Protein AF-A0A7Y0SMA1-F1 (afdb_monomer_lite)

InterPro domains:
  IPR014748 Enoyl-CoA hydratase, C-terminal [G3DSA:1.10.12.10] (2-64)
  IPR029045 ClpP/crotonase-like domain superfamily [SSF52096] (1-57)
  IPR051683 Enoyl-CoA Hydratase/Isomerase Domain-Containing Protein [PTHR42964] (1-60)

Sequence (64 aa):
NSPDAMRKAKTLCHQCHQNPIDQQLIHYTSKLIADIRVSPQGQDGLQAFLEKRSPSWVTKSQDK

Organism: Vibrio parahaemolyticus (NCBI:txid670)

Radius of gyration: 14.92 Å; chains: 1; bounding box: 26×19×48 Å

pLDDT: mean 92.68, std 13.78, range [35.19, 98.44]

Foldseek 3Di:
DDPVVVVLVVVLVVVPVVDDPDPVNVVVVVVSVVVCCPDPQNVQVVVCVVVVHDGPRPDPPDDD

Secondary structure (DSSP, 8-state):
--HHHHHHHHHHHHHHHHS-SSHHHHHHHHHHHHHHHHSHHHHHHHHHHHTTS--TT-------

Structure (mmCIF, N/CA/C/O backbone):
data_AF-A0A7Y0SMA1-F1
#
_entry.id   AF-A0A7Y0SMA1-F1
#
loop_
_atom_site.group_PDB
_atom_site.id
_atom_site.type_symbol
_atom_site.label_atom_id
_atom_site.label_alt_id
_atom_site.label_comp_id
_atom_site.label_asym_id
_atom_site.label_entity_id
_atom_site.label_seq_id
_atom_site.pdbx_PDB_ins_code
_atom_site.Cartn_x
_atom_site.Cartn_y
_atom_site.Cartn_z
_atom_site.occupancy
_atom_site.B_iso_or_equiv
_atom_site.auth_seq_id
_atom_site.auth_comp_id
_atom_site.auth_asym_id
_atom_site.auth_atom_id
_atom_site.pdbx_PDB_model_num
ATOM 1 N N . ASN A 1 1 ? 1.221 -2.298 12.310 1.00 83.50 1 ASN A N 1
ATOM 2 C CA . ASN A 1 1 ? 1.143 -2.612 10.864 1.00 83.50 1 ASN A CA 1
ATOM 3 C C . ASN A 1 1 ? 0.074 -3.653 10.622 1.00 83.50 1 ASN A C 1
ATOM 5 O O . ASN A 1 1 ? 0.017 -4.606 11.391 1.00 83.50 1 ASN A O 1
ATOM 9 N N . SER A 1 2 ? -0.769 -3.475 9.604 1.00 92.75 2 SER A N 1
ATOM 10 C CA . SER A 1 2 ? -1.747 -4.507 9.255 1.00 92.75 2 SER A CA 1
ATOM 11 C C . SER A 1 2 ? -1.034 -5.742 8.670 1.00 92.75 2 SER A C 1
ATOM 13 O O . SER A 1 2 ? -0.004 -5.586 7.997 1.00 92.75 2 SER A O 1
ATOM 15 N N . PRO A 1 3 ? -1.522 -6.973 8.924 1.00 95.38 3 PRO A N 1
ATOM 16 C CA . PRO A 1 3 ? -0.885 -8.181 8.400 1.00 95.38 3 PRO A CA 1
ATOM 17 C C . PRO A 1 3 ? -0.788 -8.203 6.870 1.00 95.38 3 PRO A C 1
ATOM 19 O O . PRO A 1 3 ? 0.218 -8.658 6.324 1.00 95.38 3 PRO A O 1
ATOM 22 N N . ASP A 1 4 ? -1.805 -7.691 6.169 1.00 95.12 4 ASP A N 1
ATOM 23 C CA . ASP A 1 4 ? -1.814 -7.677 4.705 1.00 95.12 4 ASP A CA 1
ATOM 24 C C . ASP A 1 4 ? -0.839 -6.652 4.127 1.00 95.12 4 ASP A C 1
ATOM 26 O O . ASP A 1 4 ? -0.084 -6.977 3.209 1.00 95.12 4 ASP A O 1
ATOM 30 N N . ALA A 1 5 ? -0.758 -5.457 4.725 1.00 95.12 5 ALA A N 1
ATOM 31 C CA . ALA A 1 5 ? 0.224 -4.455 4.321 1.00 95.12 5 ALA A CA 1
ATOM 32 C C . ALA A 1 5 ? 1.654 -4.997 4.447 1.00 95.12 5 ALA A C 1
ATOM 34 O O . ALA A 1 5 ? 2.480 -4.765 3.567 1.00 95.12 5 ALA A O 1
ATOM 35 N N . MET A 1 6 ? 1.944 -5.775 5.497 1.00 97.12 6 MET A N 1
ATOM 36 C CA . MET A 1 6 ? 3.274 -6.361 5.678 1.00 97.12 6 MET A CA 1
ATOM 37 C C . MET A 1 6 ? 3.619 -7.438 4.664 1.00 97.12 6 MET A C 1
ATOM 39 O O . MET A 1 6 ? 4.750 -7.461 4.177 1.00 97.12 6 MET A O 1
ATOM 43 N N . ARG A 1 7 ? 2.666 -8.301 4.300 1.00 97.44 7 ARG A N 1
ATOM 44 C CA . ARG A 1 7 ? 2.885 -9.266 3.216 1.00 97.44 7 ARG A CA 1
ATOM 45 C C . ARG A 1 7 ? 3.147 -8.551 1.895 1.00 97.44 7 ARG A C 1
ATOM 47 O O . ARG A 1 7 ? 4.162 -8.817 1.260 1.00 97.44 7 ARG A O 1
ATOM 54 N N . LYS A 1 8 ? 2.285 -7.600 1.527 1.00 97.38 8 LYS A N 1
ATOM 55 C CA . LYS A 1 8 ? 2.402 -6.861 0.264 1.00 97.38 8 LYS A CA 1
ATOM 56 C C . LYS A 1 8 ? 3.691 -6.048 0.180 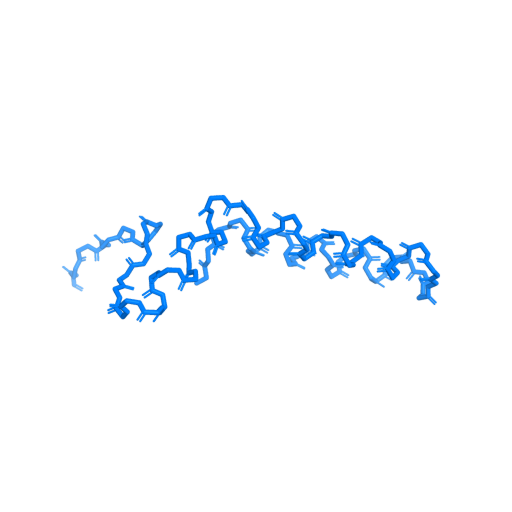1.00 97.38 8 LYS A C 1
ATOM 58 O O . LYS A 1 8 ? 4.315 -6.043 -0.873 1.00 97.38 8 LYS A O 1
ATOM 63 N N . ALA A 1 9 ? 4.132 -5.435 1.280 1.00 97.75 9 ALA A N 1
ATOM 64 C CA . ALA A 1 9 ? 5.410 -4.729 1.334 1.00 97.75 9 ALA A CA 1
ATOM 65 C C . ALA A 1 9 ? 6.599 -5.669 1.076 1.00 97.75 9 ALA A C 1
ATOM 67 O O . ALA A 1 9 ? 7.463 -5.347 0.267 1.00 97.75 9 ALA A O 1
ATOM 68 N N . LYS A 1 10 ? 6.624 -6.859 1.693 1.00 98.06 10 LYS A N 1
ATOM 69 C CA . LYS A 1 10 ? 7.678 -7.856 1.436 1.00 98.06 10 LYS A CA 1
ATOM 70 C C . LYS A 1 10 ? 7.673 -8.319 -0.020 1.00 98.06 10 LYS A C 1
ATOM 72 O O . LYS A 1 10 ? 8.722 -8.331 -0.658 1.00 98.06 10 LYS A O 1
ATOM 77 N N . THR A 1 11 ? 6.500 -8.652 -0.560 1.00 97.75 11 THR A N 1
ATOM 78 C CA . THR A 1 11 ? 6.355 -9.023 -1.974 1.00 97.75 11 THR A CA 1
ATOM 79 C C . THR A 1 11 ? 6.836 -7.905 -2.895 1.00 97.75 11 THR A C 1
ATOM 81 O O . THR A 1 11 ? 7.569 -8.179 -3.838 1.00 97.75 11 THR A O 1
ATOM 84 N N . LEU A 1 12 ? 6.482 -6.651 -2.605 1.00 97.94 12 LEU A N 1
ATOM 85 C CA . LEU A 1 12 ? 6.934 -5.492 -3.367 1.00 97.94 12 LEU A CA 1
ATOM 86 C C . LEU A 1 12 ? 8.462 -5.358 -3.351 1.00 97.94 12 LEU A C 1
ATOM 88 O O . LEU A 1 12 ? 9.050 -5.185 -4.412 1.00 97.94 12 LEU A O 1
ATOM 92 N N . CYS A 1 13 ? 9.113 -5.496 -2.192 1.00 97.94 13 CYS A N 1
ATOM 93 C CA . CYS A 1 13 ? 10.576 -5.457 -2.109 1.00 97.94 13 CYS A CA 1
ATOM 94 C C . CYS A 1 13 ? 11.231 -6.522 -3.000 1.00 97.94 13 CYS A C 1
ATOM 96 O O . CYS A 1 13 ? 12.182 -6.216 -3.715 1.00 97.94 13 CYS A O 1
ATOM 98 N N . HIS A 1 14 ? 10.706 -7.753 -2.998 1.00 98.06 14 HIS A N 1
ATOM 99 C CA . HIS A 1 14 ? 11.201 -8.810 -3.883 1.00 98.06 14 HIS A CA 1
ATOM 100 C C . HIS A 1 14 ? 10.984 -8.472 -5.362 1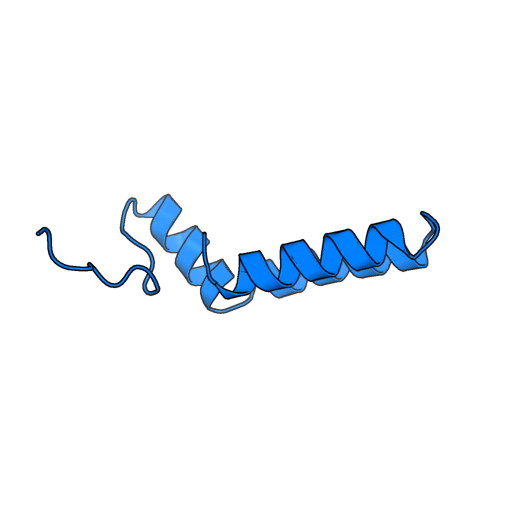.00 98.06 14 HIS A C 1
ATOM 102 O O . HIS A 1 14 ? 11.917 -8.602 -6.148 1.00 98.06 14 HIS A O 1
ATOM 108 N N . GLN A 1 15 ? 9.800 -7.971 -5.732 1.00 97.31 15 GLN A N 1
ATOM 109 C CA . GLN A 1 15 ? 9.506 -7.555 -7.107 1.00 97.31 15 GLN A CA 1
ATOM 110 C C . GLN A 1 15 ? 10.456 -6.448 -7.582 1.00 97.31 15 GLN A C 1
ATOM 112 O O . GLN A 1 15 ? 11.025 -6.566 -8.661 1.00 97.31 15 GLN A O 1
ATOM 117 N N . CYS A 1 16 ? 10.699 -5.416 -6.773 1.00 97.50 16 CYS A N 1
ATOM 118 C CA . CYS A 1 16 ? 11.630 -4.345 -7.134 1.00 97.50 16 CYS A CA 1
ATOM 119 C C . CYS A 1 16 ? 13.090 -4.814 -7.208 1.00 97.50 16 CYS A C 1
ATOM 121 O O . CYS A 1 16 ? 13.865 -4.254 -7.971 1.00 97.50 16 CYS A O 1
ATOM 123 N N . HIS A 1 17 ? 13.482 -5.817 -6.418 1.00 97.81 17 HIS A N 1
ATOM 124 C CA . HIS A 1 17 ? 14.838 -6.368 -6.466 1.00 97.81 17 HI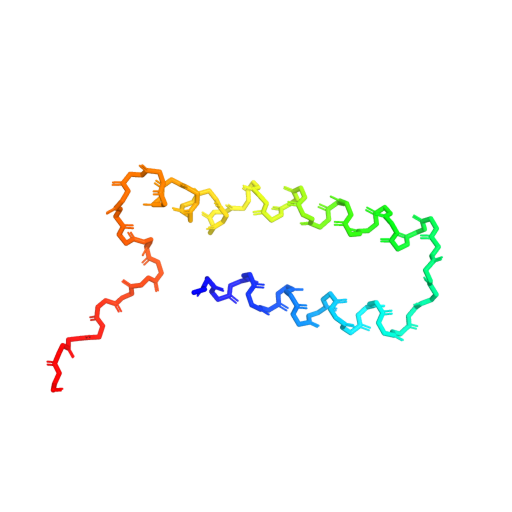S A CA 1
ATOM 125 C C . HIS A 1 17 ? 15.075 -7.246 -7.703 1.00 97.81 17 HIS A C 1
ATOM 127 O O . HIS A 1 17 ? 16.178 -7.270 -8.240 1.00 97.81 17 HIS A O 1
ATOM 133 N N . GLN A 1 18 ? 14.051 -7.984 -8.139 1.00 97.44 18 GLN A N 1
ATOM 134 C CA . GLN A 1 18 ? 14.154 -8.969 -9.219 1.00 97.44 18 GLN A CA 1
ATOM 135 C C . GLN A 1 18 ? 13.911 -8.393 -10.617 1.00 97.44 18 GLN A C 1
ATOM 137 O O . GLN A 1 18 ? 14.140 -9.095 -11.599 1.00 97.44 18 GLN A O 1
ATOM 142 N N . ASN A 1 19 ? 13.442 -7.149 -10.723 1.00 96.69 19 ASN A N 1
ATOM 143 C CA . ASN A 1 19 ? 13.062 -6.537 -11.992 1.00 96.69 19 ASN A CA 1
ATOM 144 C C . ASN A 1 19 ? 13.779 -5.195 -12.196 1.00 96.69 19 ASN A C 1
ATOM 146 O O . ASN A 1 19 ? 14.025 -4.478 -11.222 1.00 96.69 19 ASN A O 1
ATOM 150 N N . PRO A 1 20 ? 14.098 -4.822 -13.448 1.00 97.56 20 PRO A N 1
ATOM 151 C CA . PRO A 1 20 ? 14.581 -3.482 -13.750 1.00 97.56 20 PRO A CA 1
ATOM 152 C C . PRO A 1 20 ? 13.515 -2.427 -13.424 1.00 97.56 20 PRO A C 1
ATOM 154 O O . PRO A 1 20 ? 12.312 -2.692 -13.448 1.00 97.56 20 PRO A O 1
ATOM 157 N N . ILE A 1 21 ? 13.960 -1.203 -13.140 1.00 97.00 21 ILE A N 1
ATOM 158 C CA . ILE A 1 21 ? 13.056 -0.068 -12.941 1.00 97.00 21 ILE A CA 1
ATOM 159 C C . ILE A 1 21 ? 12.620 0.444 -14.313 1.00 97.00 21 ILE A C 1
ATOM 161 O O . ILE A 1 21 ? 13.301 1.260 -14.932 1.00 97.00 21 ILE A O 1
ATOM 165 N N . ASP A 1 22 ? 11.484 -0.060 -14.782 1.00 98.12 22 ASP A N 1
ATOM 166 C CA . ASP A 1 22 ? 10.881 0.291 -16.062 1.00 98.12 22 ASP A CA 1
ATOM 167 C C . ASP A 1 22 ? 9.410 0.722 -15.914 1.00 98.12 22 ASP A C 1
ATOM 169 O O . ASP A 1 22 ? 8.853 0.803 -14.814 1.00 98.12 22 ASP A O 1
ATOM 173 N N . GLN A 1 23 ? 8.765 1.023 -17.045 1.00 98.44 23 GLN A N 1
ATOM 174 C CA . GLN A 1 23 ? 7.361 1.440 -17.065 1.00 98.44 23 GLN A CA 1
ATOM 175 C C . GLN A 1 23 ? 6.425 0.368 -16.498 1.00 98.44 23 GLN A C 1
ATOM 177 O O . GLN A 1 23 ? 5.450 0.698 -15.824 1.00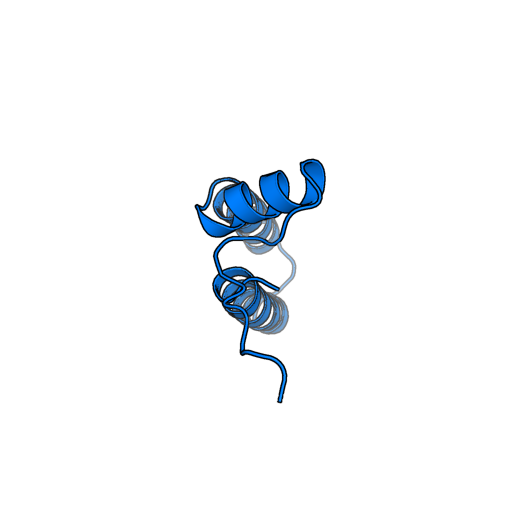 98.44 23 GLN A O 1
ATOM 182 N N . GLN A 1 24 ? 6.722 -0.915 -16.711 1.00 98.00 24 GLN A N 1
ATOM 183 C CA . GLN A 1 24 ? 5.899 -1.999 -16.190 1.00 98.00 24 GLN A CA 1
ATOM 184 C C . GLN A 1 24 ? 5.949 -2.030 -14.658 1.00 98.00 24 GLN A C 1
ATOM 186 O O . GLN A 1 24 ? 4.897 -2.114 -14.017 1.00 98.00 24 GLN A O 1
ATOM 191 N N . LEU A 1 25 ? 7.137 -1.896 -14.062 1.00 98.12 25 LEU A N 1
ATOM 192 C CA . LEU A 1 25 ? 7.286 -1.834 -12.609 1.00 98.12 25 LEU A CA 1
ATOM 193 C C . LEU A 1 25 ? 6.612 -0.581 -12.023 1.00 98.12 25 LEU A C 1
ATOM 195 O O . LEU A 1 25 ? 5.934 -0.662 -10.994 1.00 98.12 25 LEU A O 1
ATOM 199 N N . ILE A 1 26 ? 6.717 0.569 -12.694 1.00 98.31 26 ILE A N 1
ATOM 200 C CA . ILE A 1 26 ? 6.029 1.809 -12.292 1.00 98.31 26 ILE A CA 1
ATOM 201 C C . ILE A 1 26 ? 4.506 1.618 -12.300 1.00 98.31 26 ILE A C 1
ATOM 203 O O . ILE A 1 26 ? 3.832 1.952 -11.320 1.00 98.31 26 ILE A O 1
ATOM 207 N N . HIS A 1 27 ? 3.945 1.038 -13.363 1.00 98.38 27 HIS A N 1
ATOM 208 C CA . HIS A 1 27 ? 2.510 0.765 -13.443 1.00 98.38 27 HIS A CA 1
ATOM 209 C C . HIS A 1 27 ? 2.058 -0.232 -12.375 1.00 98.38 27 HIS A C 1
ATOM 211 O O . HIS A 1 27 ? 1.038 -0.010 -11.716 1.00 98.38 27 HIS A O 1
ATOM 217 N N . TYR A 1 28 ? 2.830 -1.297 -12.157 1.00 97.94 28 TYR A N 1
ATOM 218 C CA . TYR A 1 28 ? 2.548 -2.298 -11.134 1.00 97.94 28 TYR A CA 1
ATOM 219 C C . TYR A 1 28 ? 2.504 -1.685 -9.731 1.00 97.94 28 TYR A C 1
ATOM 221 O O . TYR A 1 28 ? 1.520 -1.860 -9.015 1.00 97.94 28 TYR A O 1
ATOM 229 N N . THR A 1 29 ? 3.537 -0.937 -9.340 1.00 98.19 29 THR A N 1
ATOM 230 C CA . THR A 1 29 ? 3.606 -0.317 -8.007 1.00 98.19 29 THR A CA 1
ATOM 231 C C . THR A 1 29 ? 2.499 0.718 -7.795 1.00 98.19 29 THR A C 1
ATOM 233 O O . THR A 1 29 ? 1.879 0.744 -6.729 1.00 98.19 29 THR A O 1
ATOM 236 N N . SER A 1 30 ? 2.179 1.500 -8.830 1.00 98.38 30 SER A N 1
ATOM 237 C CA . SER A 1 30 ? 1.067 2.459 -8.824 1.00 98.38 30 SER A CA 1
ATOM 238 C C . SER A 1 30 ? -0.290 1.771 -8.638 1.00 98.38 30 SER A C 1
ATOM 240 O O . SER A 1 30 ? -1.105 2.203 -7.820 1.00 98.38 30 SER A O 1
ATOM 242 N N . LYS A 1 31 ? -0.531 0.661 -9.347 1.00 98.31 31 LYS A N 1
ATOM 243 C CA . LYS A 1 31 ? -1.745 -0.146 -9.176 1.00 98.31 31 LYS A CA 1
ATOM 244 C C . LYS A 1 31 ? -1.798 -0.776 -7.784 1.00 98.31 31 LYS A C 1
ATOM 246 O O . LYS A 1 31 ? -2.830 -0.712 -7.123 1.00 98.31 31 LYS A O 1
ATOM 251 N N . LEU A 1 32 ? -0.678 -1.320 -7.310 1.00 98.12 32 LEU A N 1
ATOM 252 C CA . LEU A 1 32 ? -0.589 -1.976 -6.010 1.00 98.12 32 LEU A CA 1
ATOM 253 C C . LEU A 1 32 ? -0.999 -1.035 -4.870 1.00 98.12 32 LEU A C 1
ATOM 255 O O . LEU A 1 32 ? -1.776 -1.438 -4.006 1.00 98.12 32 LEU A O 1
ATOM 259 N N . ILE A 1 33 ? -0.520 0.215 -4.857 1.00 97.75 33 ILE A N 1
ATOM 260 C CA . ILE A 1 33 ? -0.911 1.170 -3.810 1.00 97.75 33 ILE A CA 1
ATOM 261 C C . ILE A 1 33 ? -2.384 1.582 -3.920 1.00 97.75 33 ILE A C 1
ATOM 263 O O . ILE A 1 33 ? -3.044 1.721 -2.888 1.00 97.75 33 ILE A O 1
ATOM 267 N N . ALA A 1 34 ? -2.920 1.733 -5.136 1.00 98.19 34 ALA A N 1
ATOM 268 C CA . ALA A 1 34 ? -4.340 2.012 -5.342 1.00 98.19 34 ALA A CA 1
ATOM 269 C C . ALA A 1 34 ? -5.211 0.881 -4.767 1.00 98.19 34 ALA A C 1
ATOM 271 O O . ALA A 1 34 ? -6.098 1.144 -3.955 1.00 98.19 34 ALA A O 1
ATOM 272 N N . ASP A 1 35 ? -4.875 -0.371 -5.086 1.00 97.94 35 ASP A N 1
ATOM 273 C CA . ASP A 1 35 ? -5.585 -1.559 -4.606 1.00 97.94 35 ASP A CA 1
ATOM 274 C C . ASP A 1 35 ? -5.467 -1.718 -3.075 1.00 97.94 35 ASP A C 1
ATOM 276 O O . ASP A 1 35 ? -6.431 -2.074 -2.396 1.00 97.94 35 ASP A O 1
ATOM 280 N N . ILE A 1 36 ? -4.296 -1.425 -2.490 1.00 97.25 36 ILE A N 1
ATOM 281 C CA . ILE A 1 36 ? -4.107 -1.451 -1.028 1.00 97.25 36 ILE A CA 1
ATOM 282 C C . ILE A 1 36 ? -4.991 -0.407 -0.343 1.00 97.25 36 ILE A C 1
ATOM 284 O O . ILE A 1 36 ? -5.621 -0.726 0.667 1.00 97.25 36 ILE A O 1
ATOM 288 N N . ARG A 1 37 ? -5.067 0.818 -0.877 1.00 96.81 37 ARG A N 1
ATOM 289 C CA . ARG A 1 37 ? -5.843 1.912 -0.270 1.00 96.81 37 ARG A CA 1
ATOM 290 C C . ARG A 1 37 ? -7.337 1.610 -0.197 1.00 96.81 37 ARG A C 1
ATOM 292 O O . ARG A 1 37 ? -7.969 2.017 0.770 1.00 96.81 37 ARG A O 1
ATOM 299 N N . VAL A 1 38 ? -7.893 0.888 -1.168 1.00 97.38 38 VAL A N 1
ATOM 300 C CA . VAL A 1 38 ? -9.321 0.509 -1.183 1.00 97.38 38 VAL A CA 1
ATOM 301 C C . VAL A 1 38 ? -9.606 -0.841 -0.516 1.00 97.38 38 VAL A C 1
ATOM 303 O O . VAL A 1 38 ? -10.761 -1.238 -0.396 1.00 97.38 38 VAL A O 1
ATOM 306 N N . SER A 1 39 ? -8.576 -1.557 -0.058 1.00 97.31 39 SER A N 1
ATOM 307 C CA . SER A 1 39 ? -8.750 -2.830 0.650 1.00 97.31 39 SER A CA 1
ATOM 308 C C . SER A 1 39 ? -9.388 -2.641 2.037 1.00 97.31 39 SER A C 1
ATOM 310 O O . SER A 1 39 ? -9.210 -1.581 2.643 1.00 97.31 39 SER A O 1
ATOM 312 N N . PRO A 1 40 ? -10.037 -3.673 2.614 1.00 96.88 40 PRO A N 1
ATOM 313 C CA . PRO A 1 40 ? -10.631 -3.577 3.949 1.00 96.88 40 PRO A CA 1
ATOM 314 C C . PRO A 1 40 ? -9.645 -3.127 5.038 1.00 96.88 40 PRO A C 1
ATOM 316 O O . PRO A 1 40 ? -9.956 -2.233 5.818 1.00 96.88 40 PRO A O 1
ATOM 319 N N . GLN A 1 41 ? -8.423 -3.681 5.065 1.00 96.62 41 GLN A N 1
ATOM 320 C CA . GLN A 1 41 ? -7.399 -3.260 6.034 1.00 96.62 41 GLN A CA 1
ATOM 321 C C . GLN A 1 41 ? -6.841 -1.861 5.729 1.00 96.62 41 GLN A C 1
ATOM 323 O O . GLN A 1 41 ? -6.452 -1.149 6.651 1.00 96.62 41 GLN A O 1
ATOM 328 N N . GLY A 1 42 ? -6.789 -1.455 4.456 1.00 97.00 42 GLY A N 1
ATOM 329 C CA . GLY A 1 42 ? -6.384 -0.100 4.074 1.00 97.00 42 GLY A CA 1
ATOM 330 C C . GLY A 1 42 ? -7.385 0.952 4.547 1.00 97.00 42 GLY A C 1
ATOM 331 O O . GLY A 1 42 ? -6.991 1.936 5.171 1.00 97.00 42 GLY A O 1
ATOM 332 N N . GLN A 1 43 ? -8.673 0.701 4.312 1.00 97.94 43 GLN A N 1
ATOM 333 C CA . GLN A 1 43 ? -9.773 1.568 4.729 1.00 97.94 43 GLN A CA 1
ATOM 334 C C . GLN A 1 43 ? -9.884 1.649 6.253 1.00 97.94 43 GLN A C 1
ATOM 336 O O . GLN A 1 43 ? -9.854 2.746 6.805 1.00 97.94 43 GLN A O 1
ATOM 341 N N . ASP A 1 44 ? -9.913 0.507 6.949 1.00 97.25 44 ASP A N 1
ATOM 342 C CA . ASP A 1 44 ? -9.985 0.494 8.414 1.00 97.25 44 ASP A CA 1
ATOM 343 C C . ASP A 1 44 ? -8.740 1.123 9.054 1.00 97.25 44 ASP A C 1
ATOM 345 O O . ASP A 1 44 ? -8.855 1.839 10.040 1.00 97.25 44 ASP A O 1
ATOM 349 N N . GLY A 1 45 ? -7.552 0.943 8.469 1.00 96.81 45 GLY A N 1
ATOM 350 C CA . GLY A 1 45 ? -6.335 1.606 8.939 1.00 96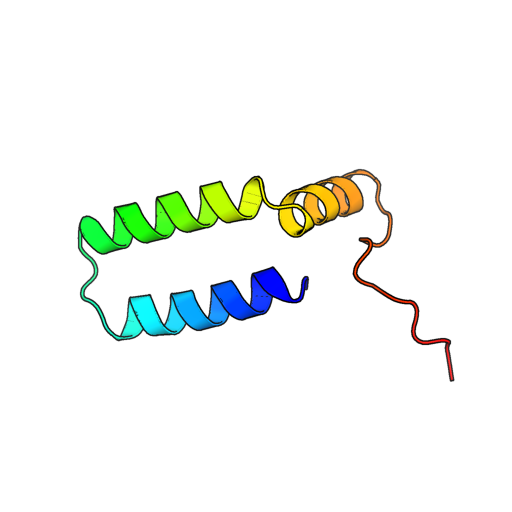.81 45 GLY A CA 1
ATOM 351 C C . GLY A 1 45 ? -6.379 3.118 8.831 1.00 96.81 45 GLY A C 1
ATOM 352 O O . GLY A 1 45 ? -6.016 3.813 9.780 1.00 96.81 45 GLY A O 1
ATOM 353 N N . LEU A 1 46 ? -6.823 3.619 7.677 1.00 97.38 46 LEU A N 1
ATOM 354 C CA . LEU A 1 46 ? -6.960 5.050 7.442 1.00 97.38 46 LEU A CA 1
ATOM 355 C C . LEU A 1 46 ? -8.014 5.652 8.375 1.00 97.38 46 LEU A C 1
ATOM 357 O O . LEU A 1 46 ? -7.748 6.659 9.026 1.00 97.38 46 LEU A O 1
ATOM 361 N N . GLN A 1 47 ? -9.174 5.006 8.488 1.00 97.88 47 GLN A N 1
ATOM 362 C CA . GLN A 1 47 ? -10.238 5.442 9.382 1.00 97.88 47 GLN A CA 1
ATOM 363 C C . GLN A 1 47 ? -9.782 5.410 10.847 1.00 97.88 47 GLN A C 1
ATOM 365 O O . GLN A 1 47 ? -9.949 6.397 11.555 1.00 97.88 47 GLN A O 1
ATOM 370 N N . ALA A 1 48 ? -9.131 4.331 11.289 1.00 97.25 48 ALA A N 1
ATOM 371 C CA . ALA A 1 48 ? -8.611 4.206 12.647 1.00 97.25 48 ALA A CA 1
ATOM 372 C C . ALA A 1 48 ? -7.600 5.306 12.992 1.00 97.25 48 ALA A C 1
ATOM 374 O O . ALA A 1 48 ? -7.643 5.862 14.089 1.00 97.25 48 ALA A O 1
ATOM 375 N N . PHE A 1 49 ? -6.722 5.648 12.044 1.00 96.88 49 PHE A N 1
ATOM 376 C CA . PHE A 1 49 ? -5.774 6.748 12.194 1.00 96.88 49 PHE A CA 1
ATOM 377 C C . PHE A 1 49 ? -6.486 8.099 12.350 1.00 96.88 49 PHE A C 1
ATOM 379 O O . PHE A 1 49 ? -6.174 8.848 13.276 1.00 96.88 49 PHE A O 1
ATOM 386 N N . LEU A 1 50 ? -7.462 8.394 11.484 1.00 98.06 50 LEU A N 1
ATOM 387 C CA . LEU A 1 50 ? -8.225 9.648 11.517 1.00 98.06 50 LEU A CA 1
ATOM 388 C C . LEU A 1 50 ? -9.076 9.779 12.790 1.00 98.06 50 LEU A C 1
ATOM 390 O O . LEU A 1 50 ? -9.138 10.850 13.389 1.00 98.06 50 LEU A O 1
ATOM 394 N N . GLU A 1 51 ? -9.684 8.681 13.232 1.00 98.06 51 GLU A N 1
ATOM 395 C CA . GLU A 1 51 ? -10.539 8.614 14.421 1.00 98.06 51 GLU A CA 1
ATOM 396 C C . GLU A 1 51 ? -9.752 8.407 15.727 1.00 98.06 51 GLU A C 1
ATOM 398 O O . GLU A 1 51 ? -10.348 8.356 16.800 1.00 98.06 51 GLU A O 1
ATOM 403 N N . LYS A 1 52 ? -8.417 8.285 15.664 1.00 96.69 52 LYS A N 1
ATOM 404 C CA . LYS A 1 52 ? -7.536 8.002 16.816 1.00 96.69 52 LYS A CA 1
ATOM 405 C C . LYS A 1 52 ? -7.948 6.757 17.616 1.00 96.69 52 LYS A C 1
ATOM 407 O O . LYS A 1 52 ? -7.772 6.703 18.834 1.00 96.69 52 LYS A O 1
ATOM 412 N N . ARG A 1 53 ? -8.472 5.738 16.937 1.00 96.25 53 ARG A N 1
ATOM 413 C CA . ARG A 1 53 ? -8.811 4.436 17.529 1.00 96.25 53 ARG A CA 1
ATOM 414 C C . ARG A 1 53 ? -7.820 3.366 17.089 1.00 96.25 53 ARG A C 1
ATOM 416 O O . ARG A 1 53 ? -7.059 3.537 16.140 1.00 96.25 53 ARG A O 1
ATOM 423 N N . SER A 1 54 ? -7.853 2.217 17.753 1.00 95.94 54 SER A N 1
ATOM 424 C CA . SER A 1 54 ? -7.147 1.039 17.254 1.00 95.94 54 SER A CA 1
ATOM 425 C C . SER A 1 54 ? -7.870 0.468 16.021 1.00 95.94 54 SER A C 1
ATOM 427 O O . SER A 1 54 ? -9.104 0.404 16.010 1.00 95.94 54 SER A O 1
ATOM 429 N N . PRO A 1 55 ? -7.137 0.051 14.975 1.00 95.56 55 PRO A N 1
ATOM 430 C CA . PRO A 1 55 ? -7.726 -0.675 13.856 1.00 95.56 55 PRO A CA 1
ATOM 431 C C . PRO A 1 55 ? -8.127 -2.097 14.274 1.00 95.56 55 PRO A C 1
ATOM 433 O O . PRO A 1 55 ? -7.559 -2.666 15.209 1.00 95.56 55 PRO A O 1
ATOM 436 N N . SER A 1 56 ? -9.080 -2.687 13.556 1.00 93.56 56 SER A N 1
ATOM 437 C CA . SER A 1 56 ? -9.749 -3.957 13.887 1.00 93.56 56 SER A CA 1
ATOM 438 C C . SER A 1 56 ? -8.812 -5.157 14.039 1.00 93.56 56 SER A C 1
ATOM 440 O O . SER A 1 56 ? -9.094 -6.071 14.809 1.00 93.56 56 SER A O 1
ATOM 442 N N . TRP A 1 57 ? -7.678 -5.164 13.334 1.00 92.56 57 TRP A N 1
ATOM 443 C CA . TRP A 1 57 ? -6.702 -6.259 13.395 1.00 92.56 57 TRP A CA 1
ATOM 444 C C . TRP A 1 57 ? -5.805 -6.221 14.637 1.00 92.56 57 TRP A C 1
ATOM 446 O O . TRP A 1 57 ? -5.014 -7.142 14.838 1.00 92.56 57 TRP A O 1
ATOM 456 N N . VAL A 1 58 ? -5.865 -5.162 15.449 1.00 90.94 58 VAL A N 1
ATOM 457 C CA . VAL A 1 58 ? -5.194 -5.132 16.750 1.00 90.94 58 VAL A CA 1
ATOM 458 C C . VAL A 1 58 ? -6.130 -5.789 17.757 1.00 90.94 58 VAL A C 1
ATOM 460 O O . VAL A 1 58 ? -6.893 -5.128 18.457 1.00 90.94 58 VAL A O 1
ATOM 463 N N . THR A 1 59 ? -6.080 -7.116 17.839 1.00 79.88 59 THR A N 1
ATOM 464 C CA . THR A 1 59 ? -6.599 -7.819 19.013 1.00 79.88 59 THR A CA 1
ATOM 465 C C . THR A 1 59 ? -5.754 -7.398 20.206 1.00 79.88 59 THR A C 1
ATOM 467 O O . THR A 1 59 ? -4.536 -7.581 20.181 1.00 79.88 59 THR A O 1
ATOM 470 N N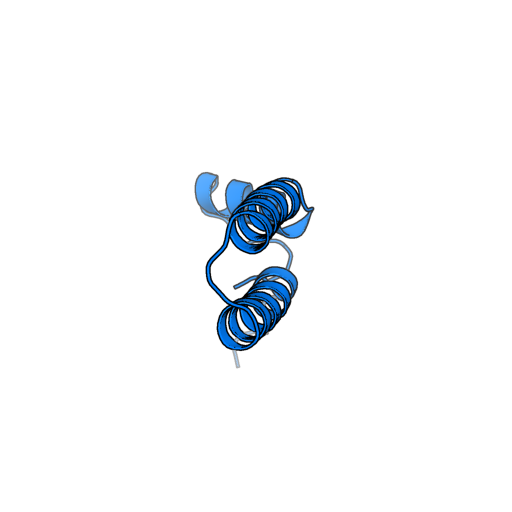 . LYS A 1 60 ? -6.381 -6.818 21.237 1.00 60.28 60 LYS A N 1
ATOM 471 C CA . LYS A 1 60 ? -5.735 -6.620 22.537 1.00 60.28 60 LYS A CA 1
ATOM 472 C C . LYS A 1 60 ? -5.305 -7.995 23.048 1.00 60.28 60 LYS A C 1
ATOM 474 O O . LYS A 1 60 ? -6.111 -8.713 23.633 1.00 60.28 60 LYS A O 1
ATOM 479 N N . SER A 1 61 ? -4.054 -8.377 22.809 1.00 55.22 61 SER A N 1
ATOM 480 C CA . SER A 1 61 ? -3.387 -9.326 23.689 1.00 55.22 61 SER A CA 1
ATOM 481 C C . SER A 1 61 ? -3.436 -8.665 25.057 1.00 55.22 61 SER A C 1
ATOM 483 O O . SER A 1 61 ? -2.857 -7.595 25.229 1.00 55.22 61 SER A O 1
ATOM 485 N N . GLN A 1 62 ? -4.260 -9.215 25.948 1.00 42.00 62 GLN A N 1
ATOM 486 C CA . GLN A 1 62 ? -4.374 -8.764 27.327 1.00 42.00 62 GLN A CA 1
ATOM 487 C C . GLN A 1 62 ? -2.974 -8.536 27.890 1.00 42.00 62 GLN A C 1
ATOM 489 O O . GLN A 1 62 ? -2.101 -9.391 27.718 1.00 42.00 62 GLN A O 1
ATOM 494 N N . ASP A 1 63 ? -2.800 -7.381 28.531 1.00 44.12 63 ASP A N 1
ATOM 495 C CA . ASP A 1 63 ? -1.690 -7.121 29.434 1.00 44.12 63 ASP A CA 1
ATOM 496 C C . ASP A 1 63 ? -1.434 -8.375 30.283 1.00 44.12 63 ASP A C 1
ATOM 498 O O . ASP A 1 63 ? -2.344 -8.908 30.929 1.00 44.12 63 ASP A O 1
ATOM 502 N N . LYS A 1 64 ? -0.199 -8.865 30.232 1.00 35.19 64 LYS A N 1
ATOM 503 C CA . LYS A 1 64 ? 0.371 -9.762 31.230 1.00 35.19 64 LYS A CA 1
ATOM 504 C C . LYS A 1 64 ? 1.622 -9.108 31.773 1.00 35.19 64 LYS A C 1
ATOM 506 O O . LYS A 1 64 ? 2.410 -8.613 30.937 1.00 35.19 64 LYS A O 1
#